Protein AF-A0A0F2SE47-F1 (afdb_monomer_lite)

Secondary structure (DSSP, 8-state):
-EEEEEEETTEEEEES-TTSTT-EEEESS--HHHHHHHHHHHT--THHHHGGG-TT---------

Foldseek 3Di:
DKWKWAADPNDIDTDPQLCDPRIDIDADPHDPVRLVVNCVRNVHDSCVVVLVPDPPDDDDDDDDD

Sequence (65 aa):
MLAVYNTINNTIVRTEKPEEKGSWINLINPTEEEITLITKAIGIEDYFIKDVLDDEERPRIETEN

Structure (mmCIF, N/CA/C/O backbone):
data_AF-A0A0F2SE47-F1
#
_entry.id   AF-A0A0F2SE47-F1
#
loop_
_atom_site.group_PDB
_atom_site.id
_atom_site.type_symbol
_atom_site.label_atom_id
_atom_site.label_alt_id
_atom_site.label_comp_id
_atom_site.label_asym_id
_atom_site.label_entity_id
_atom_site.label_seq_id
_atom_site.pdbx_PDB_ins_code
_atom_site.Cartn_x
_atom_site.Cartn_y
_atom_site.Cartn_z
_atom_site.occupancy
_atom_site.B_iso_or_equiv
_atom_site.auth_seq_id
_atom_site.auth_comp_id
_atom_site.auth_asym_id
_atom_site.auth_atom_id
_atom_site.pdbx_PDB_model_num
ATOM 1 N N . MET A 1 1 ? -1.559 2.620 -10.671 1.00 91.50 1 MET A N 1
ATOM 2 C CA . MET A 1 1 ? -2.934 2.995 -10.259 1.00 91.50 1 MET A CA 1
ATOM 3 C C . MET A 1 1 ? -3.212 2.452 -8.870 1.00 91.50 1 MET A C 1
ATOM 5 O O . MET A 1 1 ? -3.336 1.240 -8.706 1.00 91.50 1 MET A O 1
ATOM 9 N N . LEU A 1 2 ? -3.349 3.356 -7.903 1.00 96.12 2 LEU A N 1
ATOM 10 C CA . LEU A 1 2 ? -3.647 3.071 -6.502 1.00 96.12 2 LEU A CA 1
ATOM 11 C C . LEU A 1 2 ? -5.136 3.266 -6.152 1.00 96.12 2 LEU A C 1
ATOM 13 O O . LEU A 1 2 ? -5.743 4.302 -6.441 1.00 96.12 2 LEU A O 1
ATOM 17 N N . ALA A 1 3 ? -5.713 2.291 -5.448 1.00 97.69 3 ALA A N 1
ATOM 18 C CA . ALA A 1 3 ? -6.990 2.425 -4.755 1.00 97.69 3 ALA A CA 1
ATOM 19 C C . ALA A 1 3 ? -6.938 1.778 -3.365 1.00 97.69 3 ALA A C 1
ATOM 21 O O . ALA A 1 3 ? -6.393 0.689 -3.205 1.00 97.69 3 ALA A O 1
ATOM 22 N N . VAL A 1 4 ? -7.547 2.431 -2.374 1.00 98.06 4 VAL A N 1
ATOM 23 C CA . VAL A 1 4 ? -7.661 1.917 -1.005 1.00 98.06 4 VAL A CA 1
ATOM 24 C C . VAL A 1 4 ? -9.135 1.785 -0.646 1.00 98.06 4 VAL A C 1
ATOM 26 O O . VAL A 1 4 ? -9.948 2.662 -0.954 1.00 98.06 4 VAL A O 1
ATOM 29 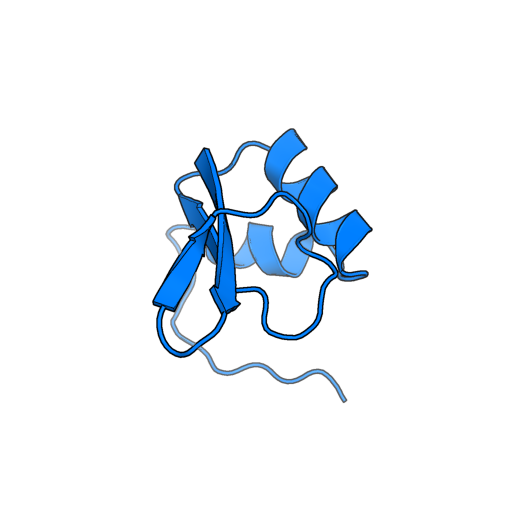N N . TYR A 1 5 ? -9.482 0.681 0.003 1.00 98.31 5 TYR A N 1
ATOM 30 C CA . TYR A 1 5 ? -10.83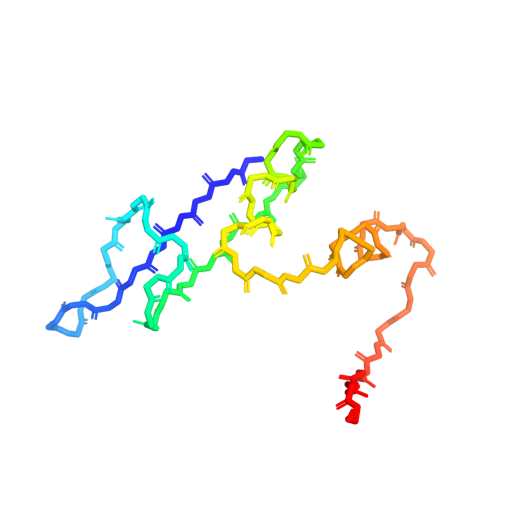7 0.361 0.428 1.00 98.31 5 TYR A CA 1
ATOM 31 C C . TYR A 1 5 ? -10.867 -0.044 1.897 1.00 98.31 5 TYR A C 1
ATOM 33 O O . TYR A 1 5 ? -9.867 -0.511 2.422 1.00 98.31 5 TYR A O 1
ATOM 41 N N . ASN A 1 6 ? -12.018 0.079 2.548 1.00 97.62 6 ASN A N 1
ATOM 42 C CA . ASN A 1 6 ? -12.284 -0.522 3.856 1.00 97.62 6 ASN A CA 1
ATOM 43 C C . ASN A 1 6 ? -13.712 -1.094 3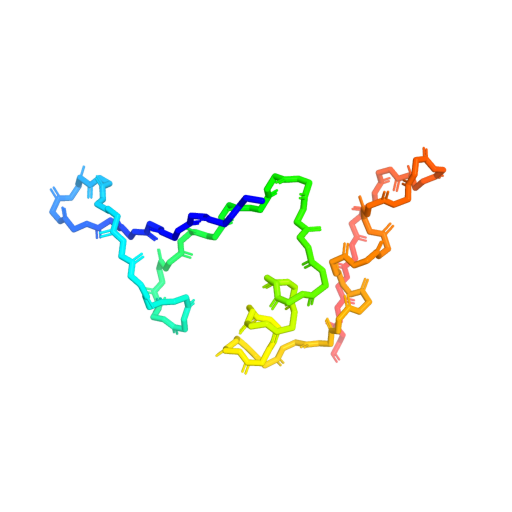.859 1.00 97.62 6 ASN A C 1
ATOM 45 O O . ASN A 1 6 ? -14.511 -0.790 2.971 1.00 97.62 6 ASN A O 1
ATOM 49 N N . THR A 1 7 ? -14.044 -1.933 4.835 1.00 96.44 7 THR A N 1
ATOM 50 C CA . THR A 1 7 ? -15.399 -2.457 5.018 1.00 96.44 7 THR A CA 1
ATOM 51 C C . THR A 1 7 ? -16.087 -1.728 6.164 1.00 96.44 7 THR A C 1
ATOM 53 O O . THR A 1 7 ? -15.694 -1.860 7.319 1.00 96.44 7 THR A O 1
ATOM 56 N N . ILE A 1 8 ? -17.160 -1.001 5.856 1.00 94.81 8 ILE A N 1
ATOM 57 C CA . ILE A 1 8 ? -18.005 -0.325 6.844 1.00 94.81 8 ILE A CA 1
ATOM 58 C C . ILE A 1 8 ? -19.418 -0.884 6.708 1.00 94.81 8 ILE A C 1
ATOM 60 O O . ILE A 1 8 ? -19.988 -0.862 5.619 1.00 94.81 8 ILE A O 1
ATOM 64 N N . ASN A 1 9 ? -19.989 -1.399 7.802 1.00 95.44 9 ASN A N 1
ATOM 65 C CA . ASN A 1 9 ? -21.337 -1.987 7.821 1.00 95.44 9 ASN A CA 1
ATOM 66 C C . ASN A 1 9 ? -21.555 -3.012 6.687 1.00 95.44 9 ASN A C 1
ATOM 68 O O . ASN A 1 9 ? -22.506 -2.908 5.911 1.00 95.44 9 ASN A O 1
ATOM 72 N N . ASN A 1 10 ? -20.631 -3.971 6.556 1.00 95.00 10 ASN A N 1
ATOM 73 C CA . ASN A 1 10 ? -20.629 -5.015 5.519 1.00 95.00 10 ASN A CA 1
ATOM 74 C C . ASN A 1 10 ? -20.604 -4.492 4.069 1.00 95.00 10 ASN A C 1
ATOM 76 O O . ASN A 1 10 ? -20.924 -5.232 3.141 1.00 95.00 10 ASN A O 1
ATOM 80 N N . THR A 1 11 ? -20.203 -3.238 3.859 1.00 96.56 11 THR A N 1
ATOM 81 C CA . THR A 1 11 ? -20.082 -2.628 2.532 1.00 96.56 11 THR A CA 1
ATOM 82 C C . THR A 1 11 ? -18.650 -2.176 2.294 1.00 96.56 11 THR A C 1
ATOM 84 O O . THR A 1 11 ? -18.042 -1.544 3.156 1.00 96.56 11 THR A O 1
ATOM 87 N N . ILE A 1 12 ? -18.121 -2.480 1.109 1.00 97.25 12 ILE A N 1
ATOM 88 C CA . ILE A 1 12 ? -16.812 -1.991 0.676 1.00 97.25 12 ILE A CA 1
ATOM 89 C C . ILE A 1 12 ? -16.951 -0.520 0.292 1.00 97.25 12 ILE A C 1
ATOM 91 O O . ILE A 1 12 ? -17.744 -0.167 -0.582 1.00 97.25 12 ILE A O 1
ATOM 95 N N . VAL A 1 13 ? -16.162 0.334 0.932 1.00 97.31 13 VAL A N 1
ATOM 96 C CA . VAL A 1 13 ? -16.103 1.771 0.663 1.00 97.31 13 VAL A CA 1
ATOM 97 C C . VAL A 1 13 ? -14.687 2.163 0.269 1.00 97.31 13 VAL A C 1
ATOM 99 O O . VAL A 1 13 ? -13.721 1.613 0.793 1.00 97.31 13 VAL A O 1
ATOM 102 N N . ARG A 1 14 ? -14.550 3.117 -0.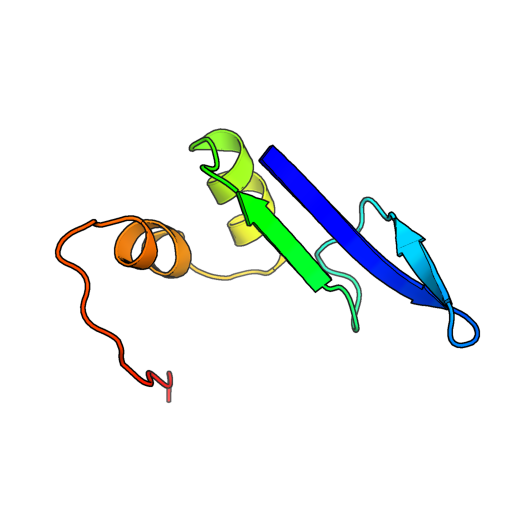655 1.00 97.62 14 ARG A N 1
ATOM 103 C CA . ARG A 1 14 ? -13.245 3.703 -0.986 1.00 97.62 14 ARG A CA 1
ATOM 104 C C . ARG A 1 14 ? -12.807 4.651 0.134 1.00 97.62 14 ARG A C 1
ATOM 106 O O . ARG A 1 14 ? -13.633 5.380 0.677 1.00 97.62 14 ARG A O 1
ATOM 113 N N . THR A 1 15 ? -11.520 4.647 0.453 1.00 96.50 15 THR A N 1
ATOM 114 C CA . THR A 1 15 ? -10.895 5.508 1.466 1.00 96.50 15 THR A CA 1
ATOM 115 C C . THR A 1 15 ? -9.539 6.019 0.966 1.00 96.50 15 THR A C 1
ATOM 117 O O . THR A 1 15 ? -9.044 5.576 -0.069 1.00 96.50 15 THR A O 1
ATOM 120 N N . GLU A 1 16 ? -8.948 6.958 1.700 1.00 95.62 16 GLU A N 1
ATOM 121 C CA . GLU A 1 16 ? -7.606 7.516 1.466 1.00 95.62 16 GLU A CA 1
ATOM 122 C C . GLU A 1 16 ? -6.644 7.197 2.625 1.00 95.62 16 GLU A C 1
ATOM 124 O O . GLU A 1 16 ? -5.591 7.811 2.742 1.00 95.62 16 GLU A O 1
ATOM 129 N N . LYS A 1 17 ? -7.016 6.243 3.492 1.00 95.81 17 LYS A N 1
ATOM 130 C CA . LYS A 1 17 ? -6.291 5.885 4.721 1.00 95.81 17 LYS A CA 1
ATOM 131 C C . LYS A 1 17 ? -5.701 4.470 4.652 1.00 95.81 17 LYS A C 1
ATOM 133 O O . LYS A 1 17 ? -6.273 3.555 5.244 1.00 95.81 17 LYS A O 1
ATOM 138 N N . PRO A 1 18 ? -4.616 4.240 3.895 1.00 96.38 18 PRO A N 1
ATOM 139 C CA . PRO A 1 18 ? -3.984 2.919 3.781 1.00 96.38 18 PRO A CA 1
ATOM 140 C C . PRO A 1 18 ? -3.485 2.351 5.119 1.00 96.38 18 PRO A C 1
ATOM 142 O O . PRO A 1 18 ? -3.419 1.137 5.275 1.00 96.38 18 PRO A O 1
ATOM 145 N N . GLU A 1 19 ? -3.174 3.211 6.086 1.00 96.19 19 GLU A N 1
ATOM 146 C CA . GLU A 1 19 ? -2.709 2.859 7.427 1.00 96.19 19 GLU A CA 1
ATOM 147 C C . GLU A 1 19 ? -3.832 2.394 8.371 1.00 96.19 19 GLU A C 1
ATOM 149 O O . GLU A 1 19 ? -3.569 1.834 9.438 1.00 96.19 19 GLU A O 1
ATOM 154 N N . GLU A 1 20 ? -5.099 2.628 8.013 1.00 95.75 20 GLU A N 1
ATOM 155 C CA . GLU A 1 20 ? -6.226 2.250 8.860 1.00 95.75 20 GLU A CA 1
ATOM 156 C C . GLU A 1 20 ? -6.405 0.728 8.879 1.00 95.75 20 GLU A C 1
ATOM 158 O O . GLU A 1 20 ? -6.413 0.059 7.842 1.00 95.75 20 GLU A O 1
ATOM 163 N N . LYS A 1 21 ? -6.606 0.163 10.074 1.00 93.06 21 LYS A N 1
ATOM 164 C CA . LYS A 1 21 ? -6.848 -1.272 10.237 1.00 93.06 21 LYS A CA 1
ATOM 165 C C . LYS A 1 21 ? -8.062 -1.717 9.415 1.00 93.06 21 LYS A C 1
ATOM 167 O O . LYS A 1 21 ? -9.137 -1.129 9.505 1.00 93.06 21 LYS A O 1
ATOM 172 N N . GLY A 1 22 ? -7.896 -2.820 8.688 1.00 93.75 22 GLY A N 1
ATOM 173 C CA . GLY A 1 22 ? -8.935 -3.370 7.813 1.00 93.75 22 GLY A CA 1
ATOM 174 C C . GLY A 1 22 ? -8.920 -2.793 6.398 1.00 93.75 22 GLY A C 1
ATOM 175 O O . GLY A 1 22 ? -9.744 -3.200 5.580 1.00 93.75 22 GLY A O 1
ATOM 176 N N . SER A 1 23 ? -7.980 -1.895 6.090 1.00 96.56 23 SER A N 1
ATOM 177 C CA . SER A 1 23 ? -7.808 -1.390 4.734 1.00 96.56 23 SER A CA 1
ATOM 178 C C . SER A 1 23 ? -7.326 -2.474 3.774 1.00 96.56 23 SER A C 1
ATOM 180 O O . SER A 1 23 ? -6.439 -3.267 4.086 1.00 96.56 23 SER A O 1
ATOM 182 N N . TRP A 1 24 ? -7.900 -2.472 2.575 1.00 97.31 24 TRP A N 1
ATOM 183 C CA . TRP A 1 24 ? -7.447 -3.247 1.431 1.00 97.31 24 TRP A CA 1
ATOM 184 C C . TRP A 1 24 ? -6.850 -2.301 0.392 1.00 97.31 24 TRP A C 1
ATOM 186 O O . TRP A 1 24 ? -7.539 -1.430 -0.144 1.00 97.31 24 TRP A O 1
ATOM 196 N N . ILE A 1 25 ? -5.559 -2.472 0.126 1.00 97.00 25 ILE A N 1
ATOM 197 C CA . ILE A 1 25 ? -4.792 -1.668 -0.823 1.00 97.00 25 ILE A CA 1
ATOM 198 C C . ILE A 1 25 ? -4.693 -2.446 -2.138 1.00 97.00 25 ILE A C 1
ATOM 200 O O . ILE A 1 25 ? -4.265 -3.597 -2.154 1.00 97.00 25 ILE A O 1
ATOM 204 N N . ASN A 1 26 ? -5.095 -1.813 -3.237 1.00 96.62 26 ASN A N 1
ATOM 205 C CA . ASN A 1 26 ? -4.990 -2.348 -4.587 1.00 96.62 26 ASN A CA 1
ATOM 206 C C . ASN A 1 26 ? -4.042 -1.475 -5.419 1.00 96.62 26 ASN A C 1
ATOM 208 O O . ASN A 1 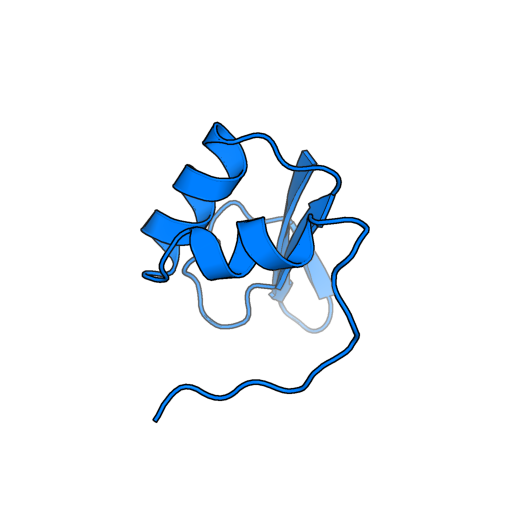26 ? -4.330 -0.299 -5.662 1.00 96.62 26 ASN A O 1
ATOM 212 N N . LEU A 1 27 ? -2.937 -2.068 -5.868 1.00 95.75 27 LEU A N 1
ATOM 213 C CA . LEU A 1 27 ? -1.933 -1.448 -6.727 1.00 95.75 27 LEU A CA 1
ATOM 214 C C . LEU A 1 27 ? -1.910 -2.186 -8.068 1.00 95.75 27 LEU A C 1
ATOM 216 O O . LEU A 1 27 ? -1.605 -3.372 -8.122 1.00 95.75 27 LEU A O 1
ATOM 220 N N . ILE A 1 28 ? -2.230 -1.482 -9.153 1.00 95.50 28 ILE A N 1
ATOM 221 C CA . ILE A 1 28 ? -2.176 -2.023 -10.519 1.00 95.50 28 ILE A CA 1
ATOM 222 C C . ILE A 1 28 ? -1.150 -1.223 -11.305 1.00 95.50 28 ILE A C 1
ATOM 224 O O . ILE A 1 28 ? -1.361 -0.021 -11.489 1.00 95.50 28 ILE A O 1
ATOM 228 N N . ASN A 1 29 ? -0.080 -1.885 -11.762 1.00 94.56 29 ASN A N 1
ATOM 229 C CA . ASN A 1 29 ? 1.065 -1.261 -12.436 1.00 94.56 29 ASN A CA 1
ATOM 230 C C . ASN A 1 29 ? 1.456 0.071 -11.756 1.00 94.56 29 ASN A C 1
ATOM 232 O O . ASN A 1 29 ? 1.207 1.148 -12.316 1.00 94.56 29 ASN A O 1
ATOM 236 N N . PRO A 1 30 ? 1.870 0.021 -10.477 1.00 96.31 30 PRO A N 1
ATOM 237 C CA . PRO A 1 30 ? 2.037 1.222 -9.680 1.00 96.31 30 PRO A CA 1
ATOM 238 C C . PRO A 1 30 ? 3.249 2.043 -10.127 1.00 96.31 30 PRO A C 1
ATOM 240 O O . PRO A 1 30 ? 4.233 1.500 -10.620 1.00 96.31 30 PRO A O 1
ATOM 243 N N . THR A 1 31 ? 3.188 3.360 -9.936 1.00 96.69 31 THR A N 1
ATOM 244 C CA . THR A 1 31 ? 4.371 4.220 -10.091 1.00 96.69 31 THR A CA 1
ATOM 245 C C . THR A 1 31 ? 5.262 4.148 -8.847 1.00 96.69 31 THR A C 1
ATOM 247 O O . THR A 1 31 ? 4.797 3.813 -7.758 1.00 96.69 31 THR A O 1
ATOM 250 N N . GLU A 1 32 ? 6.530 4.547 -8.968 1.00 95.88 32 GLU A N 1
ATOM 251 C CA . GLU A 1 32 ? 7.449 4.669 -7.820 1.00 95.88 32 GLU A CA 1
ATOM 252 C C . GLU A 1 32 ? 6.901 5.582 -6.709 1.00 95.88 32 GLU A C 1
ATOM 254 O O . GLU A 1 32 ? 7.113 5.338 -5.520 1.00 95.88 32 GLU A O 1
ATOM 259 N N . GLU A 1 33 ? 6.158 6.625 -7.086 1.00 96.75 33 GLU A N 1
ATOM 260 C CA . GLU A 1 33 ? 5.501 7.535 -6.146 1.00 96.75 33 GLU A CA 1
ATOM 261 C C . GLU A 1 33 ? 4.373 6.832 -5.380 1.00 96.75 33 GLU A C 1
ATOM 263 O O . GLU A 1 33 ? 4.286 6.976 -4.162 1.00 96.75 33 GLU A O 1
ATOM 268 N N . GLU A 1 34 ? 3.543 6.037 -6.068 1.00 97.19 34 GLU A N 1
ATOM 269 C CA . GLU A 1 34 ? 2.478 5.241 -5.443 1.00 97.19 34 GLU A CA 1
ATOM 270 C C . GLU A 1 34 ? 3.060 4.176 -4.501 1.00 97.19 34 GLU A C 1
ATOM 272 O O . GLU A 1 34 ? 2.562 4.015 -3.385 1.00 97.19 34 GLU A O 1
ATOM 277 N N . ILE A 1 35 ? 4.139 3.496 -4.914 1.00 97.12 35 ILE A N 1
ATOM 278 C CA . ILE A 1 35 ? 4.867 2.527 -4.079 1.00 97.12 35 ILE A CA 1
ATOM 279 C C . ILE A 1 35 ? 5.376 3.222 -2.815 1.00 97.12 35 ILE A C 1
ATOM 281 O O . ILE A 1 35 ? 5.046 2.800 -1.710 1.00 97.12 35 ILE A O 1
ATOM 285 N N . THR A 1 36 ? 6.107 4.329 -2.973 1.00 96.69 36 THR A N 1
ATOM 286 C CA . THR A 1 36 ? 6.694 5.091 -1.859 1.00 96.69 36 THR A CA 1
ATOM 287 C C . THR A 1 36 ? 5.634 5.620 -0.895 1.00 96.69 36 THR A C 1
ATOM 289 O O . THR A 1 36 ? 5.856 5.658 0.315 1.00 96.69 36 THR A O 1
ATOM 292 N N . LEU A 1 37 ? 4.490 6.069 -1.415 1.00 96.12 37 LEU A N 1
ATOM 293 C CA . LEU A 1 37 ? 3.385 6.562 -0.599 1.00 96.12 37 LEU A CA 1
ATOM 294 C C . LEU A 1 37 ? 2.823 5.450 0.289 1.00 96.12 37 LEU A C 1
ATOM 296 O O . LEU A 1 37 ? 2.632 5.667 1.485 1.00 96.12 37 LEU A O 1
ATOM 300 N N . ILE A 1 38 ? 2.591 4.265 -0.279 1.00 97.00 38 ILE A N 1
ATOM 301 C CA . ILE A 1 38 ? 2.031 3.134 0.463 1.00 97.00 38 ILE A CA 1
ATOM 302 C C . ILE A 1 38 ? 3.029 2.573 1.465 1.00 97.00 38 ILE A C 1
ATOM 304 O O . ILE A 1 38 ? 2.675 2.431 2.633 1.00 97.00 38 ILE A O 1
ATOM 308 N N . THR A 1 39 ? 4.265 2.305 1.048 1.00 96.31 39 THR A N 1
ATOM 309 C CA . THR A 1 39 ? 5.289 1.684 1.903 1.00 96.31 39 THR A CA 1
ATOM 310 C C . THR A 1 39 ? 5.577 2.542 3.131 1.00 96.31 39 THR A C 1
ATOM 312 O O . THR A 1 39 ? 5.587 2.033 4.251 1.00 96.31 39 THR A O 1
ATOM 315 N N . LYS A 1 40 ? 5.653 3.870 2.960 1.00 96.12 40 LYS A N 1
ATOM 316 C CA . LYS A 1 40 ? 5.765 4.821 4.077 1.00 96.12 40 LYS A CA 1
ATOM 317 C C . LYS A 1 40 ? 4.539 4.845 4.983 1.00 96.12 40 LYS A C 1
ATOM 319 O O . LYS A 1 40 ? 4.702 4.984 6.191 1.00 96.12 40 LYS A O 1
ATOM 324 N N . ALA A 1 41 ? 3.333 4.757 4.425 1.00 95.88 41 ALA A N 1
ATOM 325 C CA . ALA A 1 41 ? 2.107 4.824 5.216 1.00 95.88 41 ALA A CA 1
ATOM 326 C C . ALA A 1 41 ? 1.917 3.589 6.110 1.00 95.88 41 ALA A C 1
ATOM 328 O O . ALA A 1 41 ? 1.451 3.725 7.238 1.00 95.88 41 ALA A O 1
ATOM 329 N N . ILE A 1 42 ? 2.296 2.402 5.625 1.00 94.88 42 ILE A N 1
ATOM 330 C CA . ILE A 1 42 ? 2.120 1.140 6.365 1.00 94.88 42 ILE A CA 1
ATOM 331 C C . ILE A 1 42 ? 3.396 0.649 7.062 1.00 94.88 42 ILE A C 1
ATOM 333 O O . ILE A 1 42 ? 3.329 -0.296 7.844 1.00 94.88 42 ILE A O 1
ATOM 337 N N . GLY A 1 43 ? 4.537 1.300 6.821 1.00 94.62 43 GLY A N 1
ATOM 338 C CA . GLY A 1 43 ? 5.802 1.018 7.496 1.00 94.62 43 GLY A CA 1
ATOM 339 C C . GLY A 1 43 ? 6.495 -0.261 7.025 1.00 94.62 43 GLY A C 1
ATOM 340 O O . GLY A 1 43 ? 7.078 -0.956 7.851 1.00 94.62 43 GLY A O 1
ATOM 341 N N . ILE A 1 44 ? 6.420 -0.570 5.727 1.00 93.12 44 ILE A N 1
ATOM 342 C CA . ILE A 1 44 ? 7.180 -1.666 5.103 1.00 93.12 44 ILE A CA 1
ATOM 343 C C . ILE A 1 44 ? 8.237 -1.105 4.152 1.00 93.12 44 ILE A C 1
ATOM 345 O O . ILE A 1 44 ? 8.134 0.036 3.702 1.00 93.12 44 ILE A O 1
ATOM 349 N N . GLU A 1 45 ? 9.230 -1.917 3.815 1.00 94.25 45 GLU A N 1
ATOM 350 C CA . GLU A 1 45 ? 10.240 -1.571 2.815 1.00 94.25 45 GLU A CA 1
ATOM 351 C C . GLU A 1 45 ? 9.677 -1.652 1.383 1.00 94.25 45 GLU A C 1
ATOM 353 O O . GLU A 1 45 ? 8.700 -2.352 1.110 1.00 94.25 45 GLU A O 1
ATOM 358 N N . ASP A 1 46 ? 10.276 -0.925 0.439 1.00 94.44 46 ASP A N 1
ATOM 359 C CA . ASP A 1 46 ? 9.776 -0.845 -0.939 1.00 94.44 46 ASP A CA 1
ATOM 360 C C . ASP A 1 46 ? 9.985 -2.128 -1.758 1.00 94.44 46 ASP A C 1
ATOM 362 O O . ASP A 1 46 ? 9.175 -2.424 -2.643 1.00 94.44 46 ASP A O 1
ATOM 366 N N . TYR A 1 47 ? 11.016 -2.913 -1.432 1.00 91.81 47 TYR A N 1
ATOM 367 C CA . TYR A 1 47 ? 11.320 -4.177 -2.107 1.00 91.81 47 TYR A CA 1
ATOM 368 C C . TYR A 1 47 ? 10.163 -5.186 -2.028 1.00 91.81 47 TYR A C 1
ATOM 370 O O . TYR A 1 47 ? 9.924 -5.901 -2.994 1.00 91.81 47 TYR A O 1
ATOM 378 N N . PHE A 1 48 ? 9.345 -5.158 -0.965 1.00 91.38 48 PHE A N 1
ATOM 379 C CA . PHE A 1 48 ? 8.150 -6.008 -0.846 1.00 91.38 48 PHE A CA 1
ATOM 380 C C . PHE A 1 48 ? 7.154 -5.842 -1.997 1.00 91.38 48 PHE A C 1
ATOM 382 O O . PHE 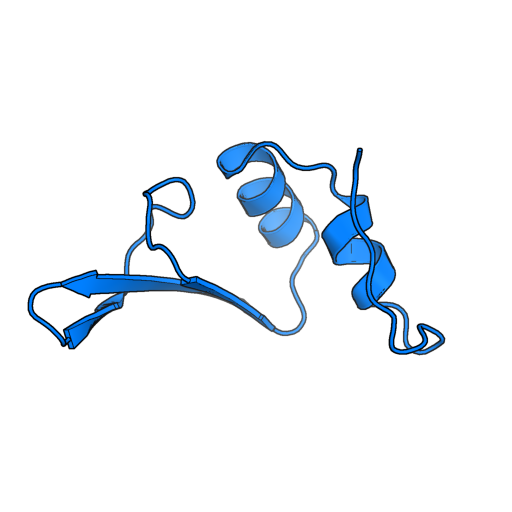A 1 48 ? 6.407 -6.766 -2.311 1.00 91.38 48 PHE A O 1
ATOM 389 N N . ILE A 1 49 ? 7.107 -4.651 -2.597 1.00 93.75 49 ILE A N 1
ATOM 390 C CA . ILE A 1 49 ? 6.251 -4.373 -3.751 1.00 93.75 49 ILE A CA 1
ATOM 391 C C . ILE A 1 49 ? 7.057 -4.496 -5.042 1.00 93.75 49 ILE A C 1
ATOM 393 O O . ILE A 1 49 ? 6.544 -5.025 -6.018 1.00 93.75 49 ILE A O 1
ATOM 397 N N . LYS A 1 50 ? 8.307 -4.025 -5.069 1.00 93.25 50 LYS A N 1
ATOM 398 C CA . LYS A 1 50 ? 9.127 -4.035 -6.289 1.00 93.25 50 LYS A CA 1
ATOM 399 C C . LYS A 1 50 ? 9.470 -5.443 -6.764 1.00 93.25 50 LYS A C 1
ATOM 401 O O . LYS A 1 50 ? 9.374 -5.692 -7.960 1.00 93.25 50 LYS A O 1
ATOM 406 N N . ASP A 1 51 ? 9.787 -6.356 -5.851 1.00 92.69 51 ASP A N 1
ATOM 407 C CA . ASP A 1 51 ? 10.163 -7.730 -6.196 1.00 92.69 51 ASP A CA 1
ATOM 408 C C . ASP A 1 51 ? 9.005 -8.474 -6.880 1.00 92.69 51 ASP A C 1
ATOM 410 O O . ASP A 1 51 ? 9.223 -9.239 -7.813 1.00 92.69 51 ASP A O 1
ATOM 414 N N . VAL A 1 52 ? 7.754 -8.200 -6.483 1.00 91.56 52 VAL A N 1
ATOM 415 C CA . VAL A 1 52 ? 6.565 -8.834 -7.085 1.00 91.56 52 VAL A CA 1
ATOM 416 C C . VAL A 1 52 ? 6.130 -8.211 -8.415 1.00 91.56 52 VAL A C 1
ATOM 418 O O . VAL A 1 52 ? 5.188 -8.703 -9.037 1.00 91.56 52 VAL A O 1
ATOM 421 N N . LEU A 1 53 ? 6.770 -7.116 -8.840 1.00 92.88 53 LEU A N 1
ATOM 422 C CA . LEU A 1 53 ? 6.557 -6.511 -10.159 1.00 92.88 53 LEU A CA 1
ATOM 423 C C . LEU A 1 53 ? 7.501 -7.081 -11.225 1.00 92.88 53 LEU A C 1
ATOM 425 O O . LEU A 1 53 ? 7.332 -6.745 -12.396 1.00 92.88 53 LEU A O 1
ATOM 429 N N . ASP A 1 54 ? 8.483 -7.900 -10.841 1.00 91.62 54 ASP A N 1
ATOM 430 C CA . ASP A 1 54 ? 9.378 -8.568 -11.782 1.00 91.62 54 ASP A CA 1
ATOM 431 C C . ASP A 1 54 ? 8.640 -9.706 -12.510 1.00 91.62 54 ASP A C 1
ATOM 433 O O . ASP A 1 54 ? 8.059 -10.595 -11.887 1.00 91.62 54 ASP A O 1
ATOM 437 N N . ASP A 1 55 ? 8.678 -9.695 -13.843 1.00 91.38 55 ASP A N 1
ATOM 438 C CA . ASP A 1 55 ? 8.067 -10.730 -14.683 1.00 91.38 55 ASP A CA 1
ATOM 439 C C . ASP A 1 55 ? 8.739 -12.109 -14.504 1.00 91.38 55 ASP A C 1
ATOM 441 O O . ASP A 1 55 ? 8.142 -13.138 -14.835 1.00 91.38 55 ASP A O 1
ATOM 445 N N . GLU A 1 56 ? 9.974 -12.153 -13.991 1.00 94.88 56 GLU A N 1
ATOM 446 C CA . GLU A 1 56 ? 10.689 -13.394 -13.670 1.00 94.88 56 GLU A CA 1
ATOM 447 C C . GLU A 1 56 ? 10.361 -13.941 -12.268 1.00 94.88 56 GLU A C 1
ATOM 449 O O . GLU A 1 56 ? 10.803 -15.044 -11.911 1.00 94.88 56 GLU A O 1
ATOM 454 N N . GLU A 1 57 ? 9.567 -13.215 -11.475 1.00 91.81 57 GLU A N 1
ATOM 455 C CA . GLU A 1 57 ? 9.217 -13.614 -10.117 1.00 91.81 57 GLU A CA 1
ATOM 456 C C . GLU A 1 57 ? 8.386 -14.904 -10.100 1.00 91.81 57 GLU A C 1
ATOM 458 O O . GLU A 1 57 ? 7.459 -15.126 -10.887 1.00 91.81 57 GLU A O 1
ATOM 463 N N . ARG A 1 58 ? 8.707 -15.796 -9.156 1.00 92.38 58 ARG A N 1
ATOM 464 C CA . ARG A 1 58 ? 8.001 -17.077 -9.000 1.00 92.38 58 ARG A CA 1
ATOM 465 C C . ARG A 1 58 ? 7.052 -17.033 -7.805 1.00 92.38 58 ARG A C 1
ATOM 467 O O . ARG A 1 58 ? 7.437 -16.523 -6.757 1.00 92.38 58 ARG A O 1
ATOM 474 N N . PRO A 1 59 ? 5.864 -17.662 -7.889 1.00 91.81 59 PRO A N 1
ATOM 475 C CA . PRO A 1 59 ? 4.953 -17.752 -6.753 1.00 91.81 59 PRO A CA 1
ATOM 476 C C . PRO A 1 59 ? 5.634 -18.368 -5.525 1.00 91.81 59 PRO A C 1
ATOM 478 O O . PRO A 1 59 ? 6.136 -19.495 -5.582 1.00 91.81 59 PRO A O 1
ATOM 481 N N . ARG A 1 60 ? 5.622 -17.643 -4.405 1.00 90.06 60 ARG A N 1
ATOM 482 C CA . ARG A 1 60 ? 6.193 -18.075 -3.124 1.00 90.06 60 ARG A CA 1
ATOM 483 C C . ARG A 1 60 ? 5.351 -17.590 -1.946 1.00 90.06 60 ARG A C 1
ATOM 485 O O . ARG A 1 60 ? 4.531 -16.688 -2.084 1.00 90.06 60 ARG A O 1
ATOM 492 N N . ILE A 1 61 ? 5.544 -18.233 -0.796 1.00 91.31 61 ILE A N 1
ATOM 493 C CA . ILE A 1 61 ? 5.054 -17.756 0.500 1.00 91.31 61 ILE A CA 1
ATOM 494 C C . ILE A 1 61 ? 6.286 -17.321 1.283 1.00 91.31 61 ILE A C 1
ATOM 496 O O . ILE A 1 61 ? 7.175 -18.139 1.519 1.00 91.31 61 ILE A O 1
ATOM 500 N N . GLU A 1 62 ? 6.319 -16.056 1.679 1.00 86.56 62 GLU A N 1
ATOM 501 C CA . GLU A 1 62 ? 7.382 -15.487 2.502 1.00 86.56 62 GLU A CA 1
ATOM 502 C C . GLU A 1 62 ? 6.820 -14.997 3.831 1.00 86.56 62 GLU A C 1
ATOM 504 O O . GLU A 1 62 ? 5.676 -14.549 3.918 1.00 86.56 62 GLU A O 1
ATOM 509 N N . THR A 1 63 ? 7.631 -15.109 4.877 1.00 85.06 63 THR A N 1
ATOM 510 C CA . THR A 1 63 ? 7.310 -14.640 6.224 1.00 85.06 63 THR A CA 1
ATOM 511 C C . THR A 1 63 ? 8.556 -13.996 6.815 1.00 85.06 63 THR A C 1
ATOM 513 O O . THR A 1 63 ? 9.595 -14.656 6.883 1.00 85.06 63 THR A O 1
ATOM 516 N N . GLU A 1 64 ? 8.462 -12.745 7.263 1.00 75.62 64 GLU A N 1
ATOM 517 C CA . GLU A 1 64 ? 9.465 -12.173 8.168 1.00 75.62 64 GLU A CA 1
ATOM 518 C C . GLU A 1 64 ? 9.310 -12.787 9.568 1.00 75.62 64 GLU A C 1
ATOM 520 O O . GLU A 1 64 ? 8.193 -13.082 10.002 1.00 75.62 64 GLU A O 1
ATOM 525 N N . ASN A 1 65 ? 10.440 -13.016 10.245 1.00 57.16 65 ASN A N 1
ATOM 526 C CA . ASN A 1 65 ? 10.499 -13.497 11.630 1.00 57.16 65 ASN A CA 1
ATOM 527 C C . ASN A 1 65 ? 10.614 -12.334 12.612 1.00 57.16 65 ASN A C 1
ATOM 529 O O . ASN A 1 65 ? 11.424 -11.424 12.330 1.00 57.16 65 ASN A O 1
#

Radius of gyration: 13.14 Å; chains: 1; bounding box: 33×26×26 Å

pLDDT: mean 93.88, std 5.77, range [57.16, 98.31]